Protein AF-A0A2R6XH57-F1 (afdb_monomer_lite)

pLDDT: mean 77.14, std 12.95, range [39.06, 91.94]

Foldseek 3Di:
DPPPPVVVVVVVVVCVVVVDPPDDDDDDDDDDPQQLCDPVSLVVQLVVCVVVVNQNVVSVVVSQVSNVVSVDPWDWDWDWDCGPVDPDIDTDIDID

Organism: Marchantia polymorpha (NCBI:txid3197)

Secondary structure (DSSP, 8-state):
--TTHHHHHHHHHHHHHHT-TT----------S-GGGSHHHHHHHHHHHHHTT--HHHHHHHHHHHHHHTT-S--EEE--S-GGG-SS----EEE-

InterPro domains:
  IPR001351 Small ribosomal subunit protein uS3, C-terminal [PF00189] (46-93)
  IPR036419 Ribosomal protein S3, C-terminal domain superfamily [G3DSA:3.30.1140.32] (34-96)
  IPR036419 Ribosomal protein S3, C-terminal domain superfamily [SSF54821] (34-93)
  IPR057258 Small ribosomal subunit protein uS3 [PTHR11760] (3-91)

Structure (mmCIF, N/CA/C/O backbone):
data_AF-A0A2R6XH57-F1
#
_entry.id   AF-A0A2R6XH57-F1
#
loop_
_atom_site.group_PDB
_atom_site.id
_atom_site.type_symbol
_atom_site.label_atom_id
_atom_site.label_alt_id
_atom_site.label_comp_id
_atom_site.label_asym_id
_atom_site.label_entity_id
_atom_site.label_seq_id
_atom_site.pdbx_PDB_ins_code
_atom_site.Cartn_x
_atom_site.Cartn_y
_atom_site.Cartn_z
_atom_site.occupancy
_atom_site.B_iso_or_equiv
_atom_site.auth_seq_id
_atom_site.auth_comp_id
_atom_site.auth_asym_id
_atom_site.auth_atom_id
_atom_site.pdbx_PDB_model_num
ATOM 1 N N . GLU A 1 1 ? -5.160 -15.289 19.978 1.00 39.06 1 GLU A N 1
ATOM 2 C CA . GLU A 1 1 ? -6.101 -14.663 20.931 1.00 39.06 1 GLU A CA 1
ATOM 3 C C . GLU A 1 1 ? -5.629 -13.255 21.327 1.00 39.06 1 GLU A C 1
ATOM 5 O O . GLU A 1 1 ? -5.076 -13.068 22.395 1.00 39.06 1 GLU A O 1
ATOM 10 N N . SER A 1 2 ? -5.771 -12.246 20.454 1.00 53.22 2 SER A N 1
ATOM 11 C CA . SER A 1 2 ? -5.241 -10.883 20.716 1.00 53.22 2 SER A CA 1
ATOM 12 C C . SER A 1 2 ? -6.180 -9.755 20.246 1.00 53.22 2 SER A C 1
ATOM 14 O O . SER A 1 2 ? -5.797 -8.597 20.140 1.00 53.22 2 SER A O 1
ATOM 16 N N . ARG A 1 3 ? -7.449 -10.067 19.945 1.00 53.69 3 ARG A N 1
ATOM 17 C CA . ARG A 1 3 ? -8.389 -9.079 19.381 1.00 53.69 3 ARG A CA 1
ATOM 18 C C . ARG A 1 3 ? -8.999 -8.120 20.419 1.00 53.69 3 ARG A C 1
ATOM 20 O O . ARG A 1 3 ? -9.512 -7.084 20.024 1.00 53.69 3 ARG A O 1
ATOM 27 N N . GLY A 1 4 ? -8.926 -8.430 21.719 1.00 59.25 4 GLY A N 1
ATOM 28 C CA . GLY A 1 4 ? -9.543 -7.619 22.784 1.00 59.25 4 GLY A CA 1
ATOM 29 C C . GLY A 1 4 ? -8.613 -6.595 23.446 1.00 59.25 4 GLY A C 1
ATOM 30 O O . GLY A 1 4 ? -8.992 -5.439 23.613 1.00 59.25 4 GLY A O 1
ATOM 31 N N . GLN A 1 5 ? -7.376 -6.990 23.770 1.00 69.75 5 GLN A N 1
ATOM 32 C CA . GLN A 1 5 ? -6.464 -6.171 24.587 1.00 69.75 5 GLN A CA 1
ATOM 33 C C . GLN A 1 5 ? -6.051 -4.855 23.907 1.00 69.75 5 GLN A C 1
ATOM 35 O O . GLN A 1 5 ? -5.938 -3.827 24.570 1.00 69.75 5 GLN A O 1
ATOM 40 N N . GLY A 1 6 ? -5.875 -4.849 22.580 1.00 73.00 6 GLY A N 1
ATOM 41 C CA . GLY A 1 6 ? -5.448 -3.648 21.853 1.00 73.00 6 GLY A CA 1
ATOM 42 C C . GLY A 1 6 ? -6.471 -2.507 21.886 1.00 73.00 6 GLY A C 1
ATOM 43 O O . GLY A 1 6 ? -6.093 -1.344 22.015 1.00 73.00 6 GLY A O 1
ATOM 44 N N . ILE A 1 7 ? -7.769 -2.825 21.821 1.00 75.31 7 ILE A N 1
ATOM 45 C CA . ILE A 1 7 ? -8.845 -1.818 21.826 1.00 75.31 7 ILE A CA 1
ATOM 46 C C . ILE A 1 7 ? -8.962 -1.175 23.209 1.00 75.31 7 ILE A C 1
ATOM 48 O O . ILE A 1 7 ? -9.160 0.035 23.322 1.00 75.31 7 ILE A O 1
ATOM 52 N N . GLU A 1 8 ? -8.809 -1.972 24.264 1.00 76.69 8 GLU A N 1
ATOM 53 C CA . GLU A 1 8 ? -8.877 -1.490 25.640 1.00 76.69 8 GLU A CA 1
ATOM 54 C C . GLU A 1 8 ? -7.700 -0.560 25.965 1.00 76.69 8 GLU A C 1
ATOM 56 O O . GLU A 1 8 ? -7.904 0.526 26.510 1.00 76.69 8 GLU A O 1
ATOM 61 N N . GLN A 1 9 ? -6.489 -0.899 25.510 1.00 81.69 9 GLN A N 1
ATOM 62 C CA . GLN A 1 9 ? -5.329 -0.014 25.650 1.00 81.69 9 GLN A CA 1
ATOM 63 C C . GLN A 1 9 ? -5.441 1.267 24.815 1.00 81.69 9 GLN A C 1
ATOM 65 O O . GLN A 1 9 ? -5.102 2.347 25.302 1.00 81.69 9 GLN A O 1
ATOM 70 N N . LEU A 1 10 ? -5.970 1.189 23.589 1.00 81.06 10 LEU A N 1
ATOM 71 C CA . LEU A 1 10 ? -6.266 2.377 22.781 1.00 81.06 10 LEU A CA 1
ATOM 72 C C . LEU A 1 10 ? -7.260 3.301 23.488 1.00 81.06 10 LEU A C 1
ATOM 74 O O . LEU A 1 10 ? -7.074 4.517 23.478 1.00 81.06 10 LEU A O 1
ATOM 78 N N . LYS A 1 11 ? -8.273 2.737 24.158 1.00 79.06 11 LYS A N 1
ATOM 79 C CA . LYS A 1 11 ? -9.258 3.515 24.919 1.00 79.06 11 LYS A CA 1
ATOM 80 C C . LYS A 1 11 ? -8.588 4.306 26.033 1.00 79.06 11 LYS A C 1
ATOM 82 O O . LYS A 1 11 ? -8.835 5.502 26.151 1.00 79.06 11 LYS A O 1
ATOM 87 N N . LEU A 1 12 ? -7.737 3.636 26.811 1.00 80.56 12 LEU A N 1
ATOM 88 C CA . LEU A 1 12 ? -7.011 4.237 27.928 1.00 80.56 12 LEU A CA 1
ATOM 89 C C . LEU A 1 12 ? -6.062 5.341 27.444 1.00 80.56 12 LEU A C 1
ATOM 91 O O . LEU A 1 12 ? -6.080 6.440 27.989 1.00 80.56 12 LEU A O 1
ATOM 95 N N . ASN A 1 13 ? -5.303 5.097 26.372 1.00 83.75 13 ASN A N 1
ATOM 96 C CA . ASN A 1 13 ? -4.393 6.095 25.803 1.00 83.75 13 ASN A CA 1
ATOM 97 C C . ASN A 1 13 ? -5.132 7.338 25.294 1.00 83.75 13 ASN A C 1
ATOM 99 O O . ASN A 1 13 ? -4.735 8.463 25.595 1.00 83.75 13 ASN A O 1
ATOM 103 N N . VAL A 1 14 ? -6.232 7.151 24.562 1.00 81.44 14 VAL A N 1
ATOM 104 C CA . VAL A 1 14 ? -7.040 8.270 24.055 1.00 81.44 14 VAL A CA 1
ATOM 105 C C . VAL A 1 14 ? -7.708 9.029 25.207 1.00 81.44 14 VAL A C 1
ATOM 107 O O . VAL A 1 14 ? -7.767 10.257 25.178 1.00 81.44 14 VAL A O 1
ATOM 110 N N . GLN A 1 15 ? -8.161 8.327 26.248 1.00 80.00 15 GLN A N 1
ATOM 111 C CA . GLN A 1 15 ? -8.749 8.943 27.437 1.00 80.00 15 GLN A CA 1
ATOM 112 C C . GLN A 1 15 ? -7.726 9.771 28.232 1.00 80.00 15 GLN A C 1
ATOM 114 O O . GLN A 1 15 ? -8.057 10.877 28.661 1.00 80.00 15 GLN A O 1
ATOM 119 N N . ASN A 1 16 ? -6.487 9.283 28.356 1.00 81.88 16 ASN A N 1
ATOM 120 C CA . ASN A 1 16 ? -5.383 9.997 29.003 1.00 81.88 16 ASN A CA 1
ATOM 121 C C . ASN A 1 16 ? -4.990 11.271 28.240 1.00 81.88 16 ASN A C 1
ATOM 123 O O . ASN A 1 16 ? -4.783 12.310 28.859 1.00 81.88 16 ASN A O 1
ATOM 127 N N . ILE A 1 17 ? -4.922 11.219 26.904 1.00 80.50 17 ILE A N 1
ATOM 128 C CA . ILE A 1 17 ? -4.578 12.389 26.073 1.00 80.50 17 ILE A CA 1
ATOM 129 C C . ILE A 1 17 ? -5.672 13.455 26.137 1.00 80.50 17 ILE A C 1
ATOM 131 O O . ILE A 1 17 ? -5.384 14.649 26.206 1.00 80.50 17 ILE A O 1
ATOM 135 N N . LEU A 1 18 ? -6.939 13.040 26.089 1.00 73.75 18 LEU A N 1
ATOM 136 C CA . LEU A 1 18 ? -8.049 13.982 26.012 1.00 73.75 18 LEU A CA 1
ATOM 137 C C . LEU A 1 18 ? -8.345 14.678 27.346 1.00 73.75 18 LEU A C 1
ATOM 139 O O . LEU A 1 18 ? -9.175 15.588 27.329 1.00 73.75 18 LEU A O 1
ATOM 143 N N . SER A 1 19 ? -7.722 14.281 28.471 1.00 65.88 19 SER A N 1
ATOM 144 C CA . SER A 1 19 ? -7.906 14.860 29.824 1.00 65.88 19 SER A CA 1
ATOM 145 C C . SER A 1 19 ? -9.363 15.226 30.129 1.00 65.88 19 SER A C 1
ATOM 147 O O . SER A 1 19 ? -9.685 16.255 30.720 1.00 65.88 19 SER A O 1
ATOM 149 N N . SER A 1 20 ? -10.280 14.411 29.615 1.00 54.66 20 SER A N 1
ATOM 150 C CA . SER A 1 20 ? -11.684 14.755 29.497 1.00 54.66 20 SER A CA 1
ATOM 151 C C . SER A 1 20 ? -12.422 14.021 30.590 1.00 54.66 20 SER A C 1
ATOM 153 O O . SER A 1 20 ? -12.689 12.829 30.455 1.00 54.66 20 SER A O 1
ATOM 155 N N . GLY A 1 21 ? -12.755 14.740 31.662 1.00 66.62 21 GLY A N 1
ATOM 156 C CA . GLY A 1 21 ? -13.723 14.265 32.645 1.00 66.62 21 GLY A CA 1
ATOM 157 C C . GLY A 1 21 ? -14.961 13.674 31.962 1.00 66.62 21 GLY A C 1
ATOM 158 O O . GLY A 1 21 ? -15.358 14.149 30.899 1.00 66.62 21 GLY A O 1
ATOM 159 N N . ASP A 1 22 ? -15.479 12.596 32.554 1.00 56.88 22 ASP A N 1
ATOM 160 C CA . ASP A 1 22 ? -16.728 11.842 32.312 1.00 56.88 22 ASP A CA 1
ATOM 161 C C . ASP A 1 22 ? -17.283 11.707 30.869 1.00 56.88 22 ASP A C 1
ATOM 163 O O . ASP A 1 22 ? -18.438 11.338 30.644 1.00 56.88 22 ASP A O 1
ATOM 167 N N . ARG A 1 23 ? -16.471 11.962 29.838 1.00 67.94 23 ARG A N 1
ATOM 168 C CA . ARG A 1 23 ? -16.856 11.796 28.434 1.00 67.94 23 ARG A CA 1
ATOM 169 C C . ARG A 1 23 ? -16.647 10.344 28.026 1.00 67.94 23 ARG A C 1
ATOM 171 O O . ARG A 1 23 ? -15.527 9.877 27.827 1.00 67.94 23 ARG A O 1
ATOM 178 N N . ARG A 1 24 ? -17.754 9.614 27.880 1.00 68.00 24 ARG A N 1
ATOM 179 C CA . ARG A 1 24 ? -17.755 8.202 27.473 1.00 68.00 24 ARG A CA 1
ATOM 180 C C . ARG A 1 24 ? -17.357 8.057 26.000 1.00 68.00 24 ARG A C 1
ATOM 182 O O . ARG A 1 24 ? -18.181 8.224 25.105 1.00 68.00 24 ARG A O 1
ATOM 189 N N . LEU A 1 25 ? -16.097 7.700 25.757 1.00 71.94 25 LEU A N 1
ATOM 190 C CA . LEU A 1 25 ? -15.584 7.354 24.429 1.00 71.94 25 LEU A CA 1
ATOM 191 C C . LEU A 1 25 ? -16.193 6.029 23.945 1.00 71.94 25 LEU A C 1
ATOM 193 O O . LEU A 1 25 ? -16.033 4.986 24.589 1.00 71.94 25 LEU A O 1
ATOM 197 N N . ARG A 1 26 ? -16.874 6.068 22.795 1.00 74.25 26 ARG A N 1
ATOM 198 C CA . ARG A 1 26 ? -17.316 4.881 22.052 1.00 74.25 26 ARG A CA 1
ATOM 199 C C . ARG A 1 26 ? -16.401 4.692 20.850 1.00 74.25 26 ARG A C 1
ATOM 201 O O . ARG A 1 26 ? -16.318 5.569 20.000 1.00 74.25 26 ARG A O 1
ATOM 208 N N . MET A 1 27 ? -15.735 3.546 20.780 1.00 73.31 27 MET A N 1
ATOM 209 C CA . MET A 1 27 ? -14.925 3.152 19.630 1.00 73.31 27 MET A CA 1
ATOM 210 C C . MET A 1 27 ? -15.603 1.974 18.946 1.00 73.31 27 MET A C 1
ATOM 212 O O . MET A 1 27 ? -16.045 1.045 19.619 1.00 73.31 27 MET A O 1
ATOM 216 N N . THR A 1 28 ? -15.694 2.028 17.622 1.00 80.31 28 THR A N 1
ATOM 217 C CA . THR A 1 28 ? -16.264 0.955 16.804 1.00 80.31 28 THR A CA 1
ATOM 218 C C . THR A 1 28 ? -15.186 0.471 15.854 1.00 80.31 28 THR A C 1
ATOM 220 O O . THR A 1 28 ? -14.567 1.281 15.166 1.00 80.31 28 THR A O 1
ATOM 223 N N . LEU A 1 29 ? -14.954 -0.840 15.825 1.00 76.56 29 LEU A N 1
ATOM 224 C CA . LEU A 1 29 ? -14.077 -1.446 14.837 1.00 76.56 29 LEU A CA 1
ATOM 225 C C . LEU A 1 29 ? -14.877 -1.665 13.554 1.00 76.56 29 LEU A C 1
ATOM 227 O O . LEU A 1 29 ? -15.895 -2.353 13.569 1.00 76.56 29 LEU A O 1
ATOM 231 N N . ILE A 1 30 ? -14.411 -1.078 12.458 1.00 84.25 30 ILE A N 1
ATOM 232 C CA . ILE A 1 30 ? -14.976 -1.301 11.129 1.00 84.25 30 ILE A CA 1
ATOM 233 C C . ILE A 1 30 ? -13.952 -2.114 10.351 1.00 84.25 30 ILE A C 1
ATOM 235 O O . ILE A 1 30 ? -12.830 -1.661 10.124 1.00 84.25 30 ILE A O 1
ATOM 239 N N . GLU A 1 31 ? -14.325 -3.330 9.968 1.00 80.12 31 GLU A N 1
ATOM 240 C CA . GLU A 1 31 ? -13.472 -4.167 9.134 1.00 80.12 31 GLU A CA 1
ATOM 241 C C . GLU A 1 31 ? -13.561 -3.732 7.669 1.00 80.12 31 GLU A C 1
ATOM 243 O O . GLU A 1 31 ? -14.640 -3.516 7.115 1.00 80.12 31 GLU A O 1
ATOM 248 N N . ILE A 1 32 ? -12.401 -3.623 7.026 1.00 83.06 32 ILE A N 1
ATOM 249 C CA . ILE A 1 32 ? -12.294 -3.283 5.610 1.00 83.06 32 ILE A CA 1
ATOM 250 C C . ILE A 1 32 ? -12.179 -4.591 4.827 1.00 83.06 32 ILE A C 1
ATOM 252 O O . ILE A 1 32 ? -11.145 -5.255 4.859 1.00 83.06 32 ILE A O 1
ATOM 256 N N . ALA A 1 33 ? -13.232 -4.951 4.089 1.00 83.00 33 ALA A N 1
ATOM 257 C CA . ALA A 1 33 ? -13.288 -6.209 3.336 1.00 83.00 33 ALA A CA 1
ATOM 258 C C . ALA A 1 33 ? -12.200 -6.327 2.249 1.00 83.00 33 ALA A C 1
ATOM 260 O O . ALA A 1 33 ? -11.747 -7.425 1.929 1.00 83.00 33 ALA A O 1
ATOM 261 N N . LYS A 1 34 ? -11.777 -5.199 1.662 1.00 85.31 34 LYS A N 1
ATOM 262 C CA . LYS A 1 34 ? -10.740 -5.142 0.620 1.00 85.31 34 LYS A CA 1
ATOM 263 C C . LYS A 1 34 ? -9.662 -4.124 0.996 1.00 85.31 34 LYS A C 1
ATOM 265 O O . LYS A 1 34 ? -9.728 -2.984 0.539 1.00 85.31 34 LYS A O 1
ATOM 270 N N . PRO A 1 35 ? -8.644 -4.515 1.781 1.00 84.31 35 PRO A N 1
ATOM 271 C CA . PRO A 1 35 ? -7.647 -3.577 2.300 1.00 84.31 35 PRO A CA 1
ATOM 272 C C . PRO A 1 35 ? -6.874 -2.860 1.186 1.00 84.31 35 PRO A C 1
ATOM 274 O O . PRO A 1 35 ? -6.592 -1.677 1.288 1.00 84.31 35 PRO A O 1
ATOM 277 N N . TYR A 1 36 ? -6.600 -3.540 0.069 1.00 83.19 36 TYR A N 1
ATOM 278 C CA . TYR A 1 36 ? -5.876 -2.956 -1.068 1.00 83.19 36 TYR A CA 1
ATOM 279 C C . TYR A 1 36 ? -6.730 -2.072 -1.989 1.00 83.19 36 TYR A C 1
ATOM 281 O O . TYR A 1 36 ? -6.199 -1.513 -2.949 1.00 83.19 36 TYR A O 1
ATOM 289 N N . GLY A 1 37 ? -8.037 -1.962 -1.730 1.00 83.75 37 GLY A N 1
ATOM 290 C CA . GLY A 1 37 ? -8.889 -0.951 -2.358 1.00 83.75 37 GLY A CA 1
ATOM 291 C C . GLY A 1 37 ? -8.756 0.418 -1.689 1.00 83.75 37 GLY A C 1
ATOM 292 O O . GLY A 1 37 ? -8.969 1.435 -2.343 1.00 83.75 37 GLY A O 1
ATOM 293 N N . GLU A 1 38 ? -8.350 0.443 -0.417 1.00 86.88 38 GLU A N 1
ATOM 294 C CA . GLU A 1 38 ? -8.167 1.676 0.338 1.00 86.88 38 GLU A CA 1
ATOM 295 C C . GLU A 1 38 ? -6.792 2.297 0.051 1.00 86.88 38 GLU A C 1
ATOM 297 O O . GLU A 1 38 ? -5.753 1.647 0.232 1.00 86.88 38 GLU A O 1
ATOM 302 N N . PRO A 1 39 ? -6.742 3.573 -0.369 1.00 87.19 39 PRO A N 1
ATOM 303 C CA . PRO A 1 39 ? -5.496 4.219 -0.769 1.00 87.19 39 PRO A CA 1
ATOM 304 C C . PRO A 1 39 ? -4.506 4.360 0.393 1.00 87.19 39 PRO A C 1
ATOM 306 O O . PRO A 1 39 ? -3.302 4.263 0.164 1.00 87.19 39 PRO A O 1
ATOM 309 N N . ASN A 1 40 ? -4.992 4.536 1.626 1.00 90.44 40 ASN A N 1
ATOM 310 C CA . ASN A 1 40 ? -4.142 4.687 2.811 1.00 90.44 40 ASN A CA 1
ATOM 311 C C . ASN A 1 40 ? -3.350 3.409 3.107 1.00 90.44 40 ASN A C 1
ATOM 313 O O . ASN A 1 40 ? -2.131 3.455 3.248 1.00 90.44 40 ASN A O 1
ATOM 317 N N . ILE A 1 41 ? -4.029 2.260 3.100 1.00 89.94 41 ILE A N 1
ATOM 318 C CA . ILE A 1 41 ? -3.400 0.957 3.351 1.00 89.94 41 ILE A CA 1
ATOM 319 C C . ILE A 1 41 ? -2.389 0.636 2.244 1.00 89.94 41 ILE A C 1
ATOM 321 O O . ILE A 1 41 ? -1.292 0.136 2.498 1.00 89.94 41 ILE A O 1
ATOM 325 N N . LEU A 1 42 ? -2.731 0.954 0.993 1.00 90.00 42 LEU A N 1
ATOM 326 C CA . LEU A 1 42 ? -1.824 0.742 -0.129 1.00 90.00 42 LEU A CA 1
ATOM 327 C C . LEU A 1 42 ? -0.595 1.668 -0.076 1.00 90.00 42 LEU A C 1
ATOM 329 O O . LEU A 1 42 ? 0.504 1.242 -0.437 1.00 90.00 42 LEU A O 1
ATOM 333 N N . ALA A 1 43 ? -0.757 2.918 0.363 1.00 90.62 43 ALA A N 1
ATOM 334 C CA . ALA A 1 43 ? 0.347 3.860 0.533 1.00 90.62 43 ALA A CA 1
ATOM 335 C C . ALA A 1 43 ? 1.318 3.395 1.625 1.00 90.62 43 ALA A C 1
ATOM 337 O O . ALA A 1 43 ? 2.531 3.403 1.407 1.00 90.62 43 ALA A O 1
ATOM 338 N N . GLU A 1 44 ? 0.790 2.918 2.750 1.00 91.94 44 GLU A N 1
ATOM 339 C CA . GLU A 1 44 ? 1.578 2.363 3.850 1.00 91.94 44 GLU A CA 1
ATOM 340 C C . GLU A 1 44 ? 2.346 1.109 3.412 1.00 91.94 44 GLU A C 1
ATOM 342 O O . GLU A 1 44 ? 3.547 0.988 3.655 1.00 91.94 44 GLU A O 1
ATOM 347 N N . TYR A 1 45 ? 1.706 0.234 2.629 1.00 91.50 45 TYR A N 1
ATOM 348 C CA . TYR A 1 45 ? 2.386 -0.896 1.997 1.00 91.50 45 TYR A CA 1
ATOM 349 C C . TYR A 1 45 ? 3.569 -0.451 1.121 1.00 91.50 45 TYR A C 1
ATOM 351 O O . TYR A 1 45 ? 4.653 -1.033 1.192 1.00 91.50 45 TYR A O 1
ATOM 359 N N . ILE A 1 46 ? 3.388 0.583 0.292 1.00 90.19 46 ILE A N 1
ATOM 360 C CA . ILE A 1 46 ? 4.467 1.116 -0.552 1.00 90.19 46 ILE A CA 1
ATOM 361 C C . ILE A 1 46 ? 5.597 1.687 0.314 1.00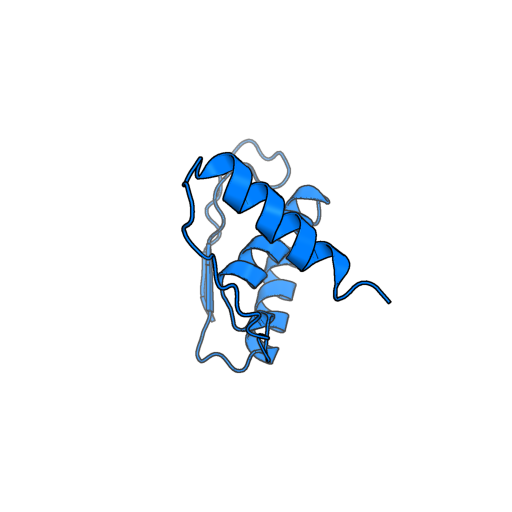 90.19 46 ILE A C 1
ATOM 363 O O . ILE A 1 46 ? 6.762 1.438 -0.003 1.00 90.19 46 ILE A O 1
ATOM 367 N N . ALA A 1 47 ? 5.272 2.409 1.390 1.00 90.44 47 ALA A N 1
ATOM 368 C CA . ALA A 1 47 ? 6.250 2.976 2.317 1.00 90.44 47 ALA A CA 1
ATOM 369 C C . ALA A 1 47 ? 7.118 1.882 2.959 1.00 90.44 47 ALA A C 1
ATOM 371 O O . ALA A 1 47 ? 8.337 1.911 2.799 1.00 90.44 47 ALA A O 1
ATOM 372 N N . LEU A 1 48 ? 6.496 0.848 3.532 1.00 91.56 48 LEU A N 1
ATOM 373 C CA . LEU A 1 48 ? 7.180 -0.314 4.118 1.00 91.56 48 LEU A CA 1
ATOM 374 C C . LEU A 1 48 ? 8.140 -1.000 3.137 1.00 91.56 48 LEU A C 1
ATOM 376 O O . LEU A 1 48 ? 9.264 -1.368 3.478 1.00 91.56 48 LEU A O 1
ATOM 380 N N . GLN A 1 49 ? 7.720 -1.172 1.882 1.00 89.62 49 GLN A N 1
ATOM 381 C CA . GLN A 1 49 ? 8.580 -1.779 0.863 1.00 89.62 49 GLN A CA 1
ATOM 382 C C . GLN A 1 49 ? 9.774 -0.880 0.499 1.00 89.62 49 GLN A C 1
ATOM 384 O O . GLN A 1 49 ? 10.863 -1.390 0.225 1.00 89.62 49 GLN A O 1
ATOM 389 N N . LEU A 1 50 ? 9.587 0.442 0.484 1.00 86.75 50 LEU A N 1
ATOM 390 C CA . LEU A 1 50 ? 10.672 1.395 0.240 1.00 86.75 50 LEU A CA 1
ATOM 391 C C . LEU A 1 50 ? 11.652 1.456 1.421 1.00 86.75 50 LEU A C 1
ATOM 393 O O . LEU A 1 50 ? 12.859 1.499 1.184 1.00 86.75 50 LEU A O 1
ATOM 397 N N . GLU A 1 51 ? 11.164 1.384 2.662 1.00 88.00 51 GLU A N 1
ATOM 398 C CA . GLU A 1 51 ? 11.994 1.281 3.875 1.00 88.00 51 GLU A CA 1
ATOM 399 C C . GLU A 1 51 ? 12.832 0.002 3.878 1.00 88.00 51 GLU A C 1
ATOM 401 O O . GLU A 1 51 ? 14.036 0.037 4.138 1.00 88.00 51 GLU A O 1
ATOM 406 N N . SER A 1 52 ? 12.234 -1.112 3.452 1.00 88.69 52 SER A N 1
ATOM 407 C CA . SER A 1 52 ? 12.928 -2.388 3.246 1.00 88.69 52 SER A CA 1
ATOM 408 C C . SER A 1 52 ? 13.922 -2.370 2.066 1.00 88.69 52 SER A C 1
ATOM 410 O O . SER A 1 52 ? 14.470 -3.415 1.706 1.00 88.69 52 SER A O 1
ATOM 412 N N . ARG A 1 53 ? 14.158 -1.213 1.431 1.00 83.44 53 ARG A N 1
ATOM 413 C CA . ARG A 1 53 ? 15.053 -1.016 0.275 1.00 83.44 53 ARG A CA 1
ATOM 414 C C . ARG A 1 53 ? 14.692 -1.857 -0.953 1.00 83.44 53 ARG A C 1
ATOM 416 O O . ARG A 1 53 ? 15.545 -2.141 -1.798 1.00 83.44 53 ARG A O 1
ATOM 423 N N . VAL A 1 54 ? 13.422 -2.232 -1.103 1.00 84.44 54 VAL A N 1
ATOM 424 C CA . VAL A 1 54 ? 12.945 -2.893 -2.320 1.00 84.44 54 VAL A CA 1
ATOM 425 C C . VAL A 1 54 ? 12.941 -1.881 -3.464 1.00 84.44 54 VAL A C 1
ATOM 427 O O . VAL A 1 54 ? 12.506 -0.740 -3.322 1.00 84.44 54 VAL A O 1
ATOM 430 N N . ALA A 1 55 ? 13.414 -2.303 -4.638 1.00 84.44 55 ALA A N 1
ATOM 431 C CA . ALA A 1 55 ? 13.460 -1.440 -5.811 1.00 84.44 55 ALA A CA 1
ATOM 432 C C . ALA A 1 55 ? 12.077 -0.836 -6.124 1.00 84.44 55 ALA A C 1
ATOM 434 O O . ALA A 1 55 ? 11.116 -1.567 -6.379 1.00 84.44 55 ALA A O 1
ATOM 435 N N . PHE A 1 56 ? 12.009 0.496 -6.223 1.00 83.31 56 PHE A N 1
ATOM 436 C CA . PHE A 1 56 ? 10.769 1.263 -6.418 1.00 83.31 56 PHE A CA 1
ATOM 437 C C . PHE A 1 56 ? 9.889 0.738 -7.573 1.00 83.31 56 PHE A C 1
ATOM 439 O O . PHE A 1 56 ? 8.660 0.738 -7.503 1.00 83.31 56 PHE A O 1
ATOM 446 N N . ARG A 1 57 ? 10.520 0.252 -8.653 1.00 83.31 57 ARG A N 1
ATOM 447 C CA . ARG A 1 57 ? 9.836 -0.293 -9.835 1.00 83.31 57 ARG A CA 1
ATOM 448 C C . ARG A 1 57 ? 9.126 -1.617 -9.533 1.00 83.31 57 ARG A C 1
ATOM 450 O O . ARG A 1 57 ? 8.073 -1.873 -10.113 1.00 83.31 57 ARG A O 1
ATOM 457 N N . ARG A 1 58 ? 9.689 -2.450 -8.648 1.00 87.62 58 ARG A N 1
ATOM 458 C CA . ARG A 1 58 ? 9.066 -3.701 -8.179 1.00 87.62 58 ARG A CA 1
ATOM 459 C C . ARG A 1 58 ? 7.897 -3.386 -7.252 1.00 87.62 58 ARG A C 1
ATOM 461 O O . ARG A 1 58 ? 6.804 -3.892 -7.488 1.00 87.62 58 ARG A O 1
ATOM 468 N N . THR A 1 59 ? 8.103 -2.478 -6.299 1.00 89.12 59 THR A N 1
ATOM 469 C CA . THR A 1 59 ? 7.062 -2.014 -5.374 1.00 89.12 59 THR A CA 1
ATOM 470 C C . THR A 1 59 ? 5.857 -1.449 -6.121 1.00 89.12 59 THR A C 1
ATOM 472 O O . THR A 1 59 ? 4.736 -1.879 -5.875 1.00 89.12 59 THR A O 1
ATOM 475 N N . MET A 1 60 ? 6.068 -0.574 -7.113 1.00 87.88 60 MET A N 1
ATOM 476 C CA . MET A 1 60 ? 4.966 -0.032 -7.918 1.00 87.88 60 MET A CA 1
ATOM 477 C C . MET A 1 60 ? 4.201 -1.102 -8.701 1.00 87.88 60 MET A C 1
ATOM 479 O O . MET A 1 60 ? 2.974 -1.069 -8.725 1.00 87.88 60 MET A O 1
ATOM 483 N N . LYS A 1 61 ? 4.894 -2.056 -9.342 1.00 88.25 61 LYS A N 1
ATOM 484 C CA . LYS A 1 61 ? 4.219 -3.156 -10.054 1.00 88.25 61 LYS A CA 1
ATOM 485 C C . LYS A 1 61 ? 3.338 -3.968 -9.105 1.00 88.25 61 LYS A C 1
ATOM 487 O O . LYS A 1 61 ? 2.194 -4.254 -9.442 1.00 88.25 61 LYS A O 1
ATOM 492 N N . LYS A 1 62 ? 3.862 -4.287 -7.921 1.00 90.44 62 LYS A N 1
ATOM 493 C CA . LYS A 1 62 ? 3.149 -5.073 -6.915 1.00 90.44 62 LYS A CA 1
ATOM 494 C C . LYS A 1 62 ? 1.967 -4.306 -6.323 1.00 90.44 62 LYS A C 1
ATOM 496 O O . LYS A 1 62 ? 0.889 -4.870 -6.200 1.00 90.44 62 LYS A O 1
ATOM 501 N N . ALA A 1 63 ? 2.130 -3.010 -6.057 1.00 89.19 63 ALA A N 1
ATOM 502 C CA . ALA A 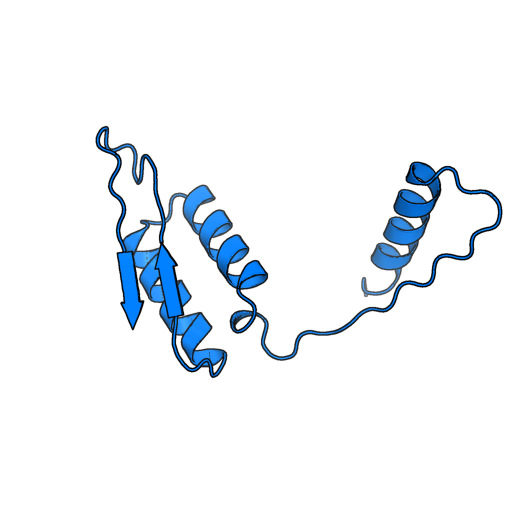1 63 ? 1.045 -2.149 -5.597 1.00 89.19 63 ALA A CA 1
ATOM 503 C C . ALA A 1 63 ? -0.105 -2.076 -6.612 1.00 89.19 63 ALA A C 1
ATOM 505 O O . ALA A 1 63 ? -1.260 -2.208 -6.230 1.00 89.19 63 ALA A O 1
ATOM 506 N N . ILE A 1 64 ? 0.196 -1.947 -7.909 1.00 89.25 64 ILE A N 1
ATOM 507 C CA . ILE A 1 64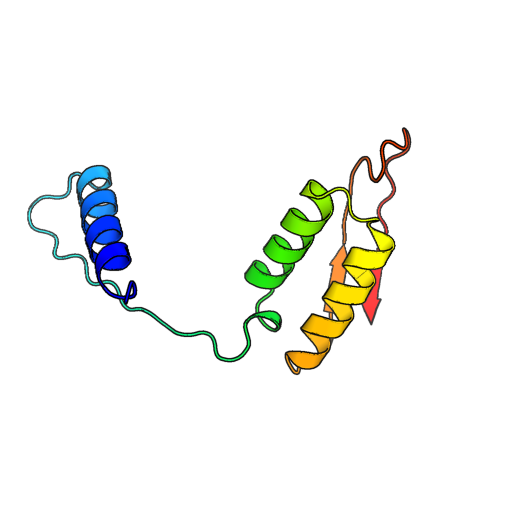 ? -0.823 -1.974 -8.972 1.00 89.25 64 ILE A CA 1
ATOM 508 C C . ILE A 1 64 ? -1.547 -3.326 -9.003 1.00 89.25 64 ILE A C 1
ATOM 510 O O . ILE A 1 64 ? -2.767 -3.363 -9.137 1.00 89.25 64 ILE A O 1
ATOM 514 N N . GLU A 1 65 ? -0.817 -4.438 -8.899 1.00 89.38 65 GLU A N 1
ATOM 515 C CA . GLU A 1 65 ? -1.417 -5.778 -8.903 1.00 89.38 65 GLU A CA 1
ATOM 516 C C . GLU A 1 65 ? -2.360 -5.984 -7.707 1.00 89.38 65 GLU A C 1
ATOM 518 O O . GLU A 1 65 ? -3.475 -6.480 -7.871 1.00 89.38 65 GLU A O 1
ATOM 523 N N . LEU A 1 66 ? -1.937 -5.555 -6.517 1.00 89.12 66 LEU A N 1
ATOM 524 C CA . LEU A 1 66 ? -2.744 -5.607 -5.297 1.00 89.12 66 LEU A CA 1
ATOM 525 C C . LEU A 1 66 ? -3.983 -4.712 -5.401 1.00 89.12 66 LEU A C 1
ATOM 527 O O . LEU A 1 66 ? -5.085 -5.142 -5.070 1.00 89.12 66 LEU A O 1
ATOM 531 N N . ALA A 1 67 ? -3.821 -3.504 -5.936 1.00 87.31 67 ALA A N 1
ATOM 532 C CA . ALA A 1 67 ? -4.915 -2.563 -6.120 1.00 87.31 67 ALA A CA 1
ATOM 533 C C . ALA A 1 67 ? -5.959 -3.081 -7.125 1.00 87.31 67 ALA A C 1
ATOM 535 O O . ALA A 1 67 ? -7.161 -2.976 -6.887 1.00 87.31 67 ALA A O 1
ATOM 536 N N . LYS A 1 68 ? -5.520 -3.744 -8.206 1.00 86.44 68 LYS A N 1
ATOM 537 C CA . LYS A 1 68 ? -6.420 -4.418 -9.157 1.00 86.44 68 LYS A CA 1
ATOM 538 C C . LYS A 1 68 ? -7.242 -5.529 -8.499 1.00 86.44 68 LYS A C 1
ATOM 540 O O . LYS A 1 68 ? -8.434 -5.631 -8.775 1.00 86.44 68 LYS A O 1
ATOM 545 N N . LYS A 1 69 ? -6.654 -6.311 -7.584 1.00 84.75 69 LYS A N 1
ATOM 546 C CA . LYS A 1 69 ? -7.397 -7.310 -6.781 1.00 84.75 69 LYS A CA 1
ATOM 547 C C . LYS A 1 69 ? -8.458 -6.660 -5.879 1.00 84.75 69 LYS A C 1
ATOM 549 O O . LYS A 1 69 ? -9.453 -7.296 -5.544 1.00 84.75 69 LYS A O 1
ATOM 554 N N . GLY A 1 70 ? -8.289 -5.379 -5.548 1.00 81.50 70 GLY A N 1
ATOM 555 C CA . GLY A 1 70 ? -9.265 -4.552 -4.835 1.00 81.50 70 GLY A CA 1
ATOM 556 C C . GLY A 1 70 ? -10.523 -4.181 -5.635 1.00 81.50 70 GLY A C 1
ATOM 557 O O . GLY A 1 70 ? -11.463 -3.655 -5.046 1.00 81.50 70 GLY A O 1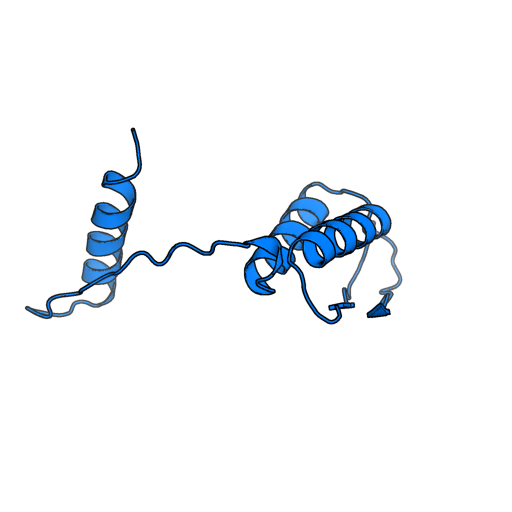
ATOM 558 N N . ASN A 1 71 ? -10.598 -4.502 -6.935 1.00 78.81 71 ASN A N 1
ATOM 559 C CA . ASN A 1 71 ? -11.722 -4.179 -7.828 1.00 78.81 71 ASN A CA 1
ATOM 560 C C . ASN A 1 71 ? -11.972 -2.666 -8.002 1.00 78.81 71 ASN A C 1
ATOM 562 O O . ASN A 1 71 ? -13.109 -2.195 -7.976 1.00 78.81 71 ASN A O 1
ATOM 566 N N . ILE A 1 72 ? -10.894 -1.897 -8.151 1.00 82.31 72 ILE A N 1
ATOM 567 C CA . ILE A 1 72 ? -10.938 -0.448 -8.381 1.00 82.31 72 ILE A CA 1
ATOM 568 C C . ILE A 1 72 ? -10.999 -0.123 -9.880 1.00 82.31 72 ILE A C 1
ATOM 570 O O . ILE A 1 72 ? -10.441 -0.846 -10.703 1.00 82.31 72 ILE A O 1
ATOM 574 N N . LYS A 1 73 ? -11.636 0.999 -10.240 1.0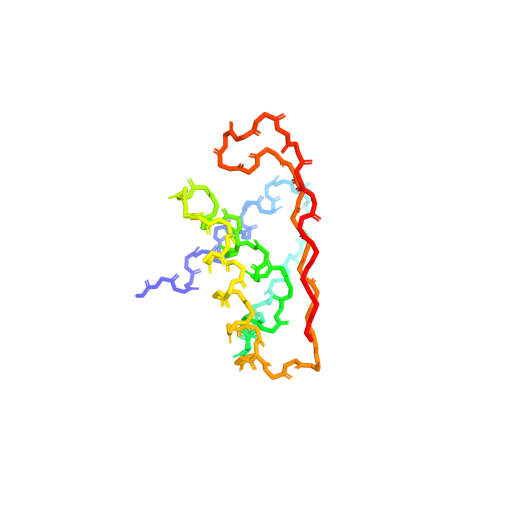0 84.44 73 LYS A N 1
ATOM 575 C CA . LYS A 1 73 ? -11.785 1.434 -11.645 1.00 84.44 73 LYS A CA 1
ATOM 576 C C . LYS A 1 73 ? -10.469 1.880 -12.295 1.00 84.44 73 LYS A C 1
ATOM 578 O O . LYS A 1 73 ? -10.340 1.803 -13.508 1.00 84.44 73 LYS A O 1
ATOM 583 N N . GLY A 1 74 ? -9.512 2.353 -11.502 1.00 83.88 74 GLY A N 1
ATOM 584 C CA . GLY A 1 74 ? -8.210 2.816 -11.974 1.00 83.88 74 GLY A CA 1
ATOM 585 C C . GLY A 1 74 ? -7.339 3.266 -10.809 1.00 83.88 74 GLY A C 1
ATOM 586 O O . GLY A 1 74 ? -7.849 3.555 -9.723 1.00 83.88 74 GLY A O 1
ATOM 587 N N . ILE A 1 75 ? -6.024 3.313 -11.021 1.00 85.94 75 ILE A N 1
ATOM 588 C CA . ILE A 1 75 ? -5.085 3.757 -9.987 1.00 85.94 75 ILE A CA 1
ATOM 589 C C . ILE A 1 75 ? -3.963 4.607 -10.564 1.00 85.94 75 ILE A C 1
ATOM 591 O O . ILE A 1 75 ? -3.350 4.298 -11.588 1.00 85.94 75 ILE A O 1
ATOM 595 N N . LYS A 1 76 ? -3.647 5.685 -9.849 1.00 86.38 76 LYS A N 1
ATOM 596 C CA . LYS A 1 76 ? -2.505 6.542 -10.141 1.00 86.38 76 LYS A CA 1
ATOM 597 C C . LYS A 1 76 ? -1.601 6.597 -8.922 1.00 86.38 76 LYS A C 1
ATOM 599 O O . LYS A 1 76 ? -1.994 7.103 -7.878 1.00 86.38 76 LYS A O 1
ATOM 604 N N . ILE A 1 77 ? -0.375 6.113 -9.091 1.00 85.62 77 ILE A N 1
ATOM 605 C CA . ILE A 1 77 ? 0.652 6.132 -8.048 1.00 85.62 77 ILE A CA 1
ATOM 606 C C . ILE A 1 77 ? 1.725 7.132 -8.471 1.00 85.62 77 ILE A C 1
ATOM 608 O O . ILE A 1 77 ? 2.228 7.089 -9.600 1.00 85.62 77 ILE A O 1
ATOM 612 N N . GLN A 1 78 ? 2.058 8.048 -7.566 1.00 85.00 78 GLN A N 1
ATOM 613 C CA . GLN A 1 78 ? 3.112 9.034 -7.757 1.00 85.00 78 GLN A CA 1
ATOM 614 C C . GLN A 1 78 ? 4.042 8.994 -6.552 1.00 85.00 78 GLN A C 1
ATOM 616 O O . GLN A 1 78 ? 3.614 9.202 -5.423 1.00 85.00 78 GLN A O 1
ATOM 621 N N . ILE A 1 79 ? 5.320 8.748 -6.815 1.00 82.69 79 ILE A N 1
ATOM 622 C CA . ILE A 1 79 ? 6.377 8.757 -5.806 1.00 82.69 79 ILE A CA 1
ATOM 623 C C . ILE A 1 79 ? 7.376 9.825 -6.244 1.00 82.69 79 ILE A C 1
ATOM 625 O O . ILE A 1 79 ? 7.689 9.929 -7.431 1.00 82.69 79 ILE A O 1
ATOM 629 N N . ALA A 1 80 ? 7.843 10.652 -5.317 1.00 79.06 80 ALA A N 1
ATOM 630 C CA . ALA A 1 80 ? 8.824 11.697 -5.585 1.00 79.06 80 ALA A CA 1
ATOM 631 C C . ALA A 1 80 ? 9.927 11.637 -4.526 1.00 79.06 80 ALA A C 1
ATOM 633 O O . ALA A 1 80 ? 9.646 11.349 -3.368 1.00 79.06 80 ALA A O 1
ATOM 634 N N . GLY A 1 81 ? 11.170 11.907 -4.925 1.00 79.19 81 GLY A N 1
ATOM 635 C CA . GLY A 1 81 ? 12.309 11.970 -4.008 1.00 79.19 81 GLY A CA 1
ATOM 636 C C . GLY A 1 81 ? 13.559 11.280 -4.546 1.00 79.19 81 GLY A C 1
ATOM 637 O O . GLY A 1 81 ? 13.647 10.943 -5.731 1.00 79.19 81 GLY A O 1
ATOM 638 N N . ARG A 1 82 ? 14.536 11.077 -3.655 1.00 75.56 82 ARG A N 1
ATOM 639 C CA . ARG A 1 82 ? 15.807 10.392 -3.936 1.00 75.56 82 ARG A CA 1
ATOM 640 C C . ARG A 1 82 ? 15.612 8.881 -3.865 1.00 75.56 82 ARG A C 1
ATOM 642 O O . ARG A 1 82 ? 15.829 8.244 -2.839 1.00 75.56 82 ARG A O 1
ATOM 649 N N . LEU A 1 83 ? 15.146 8.307 -4.963 1.00 68.81 83 LEU A N 1
ATOM 650 C CA . LEU A 1 83 ? 14.899 6.872 -5.063 1.00 68.81 83 LEU A CA 1
ATOM 651 C C . LEU A 1 83 ? 16.218 6.138 -5.35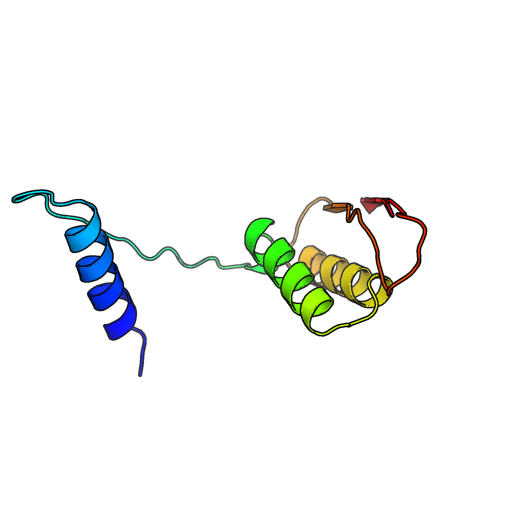8 1.00 68.81 83 LEU A C 1
ATOM 653 O O . LEU A 1 83 ? 16.961 6.542 -6.250 1.00 68.81 83 LEU A O 1
ATOM 657 N N . ASN A 1 84 ? 16.501 5.053 -4.625 1.00 63.44 84 ASN A N 1
ATOM 658 C CA . ASN A 1 84 ? 17.703 4.212 -4.775 1.00 63.44 84 ASN A CA 1
ATOM 659 C C . ASN A 1 84 ? 19.058 4.933 -4.589 1.00 63.44 84 ASN A C 1
ATOM 661 O O . ASN A 1 84 ? 20.053 4.515 -5.173 1.00 63.44 84 ASN A O 1
ATOM 665 N N . GLY A 1 85 ? 19.125 6.021 -3.815 1.00 59.53 85 GLY A N 1
ATOM 666 C CA . GLY A 1 85 ? 20.386 6.750 -3.608 1.00 59.53 85 GLY A CA 1
ATOM 667 C C . GLY A 1 85 ? 20.886 7.519 -4.837 1.00 59.53 85 GLY A C 1
ATOM 668 O O . GLY A 1 85 ? 21.971 8.089 -4.793 1.00 59.53 85 GLY A O 1
ATOM 669 N N . ALA A 1 86 ? 20.097 7.583 -5.914 1.00 54.19 86 ALA A N 1
ATOM 670 C CA . ALA A 1 86 ? 20.417 8.396 -7.075 1.00 54.19 86 ALA A CA 1
ATOM 671 C C . ALA A 1 86 ? 20.278 9.888 -6.730 1.00 54.19 86 ALA A C 1
ATOM 673 O O . ALA A 1 86 ? 19.274 10.324 -6.163 1.00 54.19 86 ALA A O 1
ATOM 674 N N . GLU A 1 87 ? 21.292 10.667 -7.100 1.00 45.03 87 GLU A N 1
ATOM 675 C CA . GLU A 1 87 ? 21.420 12.094 -6.794 1.00 45.03 87 GLU A CA 1
ATOM 676 C C . GLU A 1 87 ? 20.342 12.973 -7.453 1.00 45.03 87 GLU A C 1
ATOM 678 O O . GLU A 1 87 ? 20.079 14.086 -7.005 1.00 45.03 87 GLU A O 1
ATOM 683 N N . ILE A 1 88 ? 19.641 12.435 -8.457 1.00 46.41 88 ILE A N 1
ATOM 684 C CA . ILE A 1 88 ? 18.614 13.130 -9.234 1.00 46.41 88 ILE A CA 1
ATOM 685 C C . ILE A 1 88 ? 17.224 12.649 -8.805 1.00 46.41 88 ILE A C 1
ATOM 687 O O . ILE A 1 88 ? 16.838 11.502 -9.051 1.00 46.41 88 ILE A O 1
ATOM 691 N N . ALA A 1 89 ? 16.438 13.549 -8.212 1.00 48.97 89 ALA A N 1
ATOM 692 C CA . ALA A 1 89 ? 15.044 13.286 -7.878 1.00 48.97 89 ALA A CA 1
ATOM 693 C C . ALA A 1 89 ? 14.222 13.082 -9.161 1.00 48.97 89 ALA A C 1
ATOM 695 O O . ALA A 1 89 ? 14.033 14.003 -9.954 1.00 48.97 89 ALA A O 1
ATOM 696 N N . ARG A 1 90 ? 13.702 11.870 -9.372 1.00 58.38 90 ARG A N 1
ATOM 697 C CA . ARG A 1 90 ? 12.765 11.581 -10.468 1.00 58.38 90 ARG A CA 1
ATOM 698 C C . ARG A 1 90 ? 11.356 11.484 -9.892 1.00 58.38 90 ARG A C 1
ATOM 700 O O . ARG A 1 90 ? 11.166 10.887 -8.836 1.00 58.38 90 ARG A O 1
ATOM 707 N N . ARG A 1 91 ? 10.363 12.047 -10.592 1.00 57.59 91 ARG A N 1
ATOM 708 C CA . ARG A 1 91 ? 8.930 11.835 -10.313 1.00 57.59 91 ARG A CA 1
ATOM 709 C C . ARG A 1 91 ? 8.364 10.795 -11.285 1.00 57.59 91 ARG A C 1
ATOM 711 O O . ARG A 1 91 ? 7.762 11.176 -12.291 1.00 57.59 91 ARG A O 1
ATOM 718 N N . PRO A 1 92 ? 8.566 9.486 -11.065 1.00 57.75 92 PRO A N 1
ATOM 719 C CA . PRO A 1 92 ? 7.897 8.487 -11.877 1.00 57.75 92 PRO A CA 1
ATOM 720 C C . PRO A 1 92 ? 6.383 8.544 -11.617 1.00 57.75 92 PRO A C 1
ATOM 722 O O . PRO A 1 92 ? 5.908 8.243 -10.522 1.00 57.75 92 PRO A O 1
ATOM 725 N N . LYS A 1 93 ? 5.623 8.938 -12.641 1.00 56.00 93 LYS A N 1
ATOM 726 C CA . LYS A 1 93 ? 4.158 8.874 -12.673 1.00 56.00 93 LYS A CA 1
ATOM 727 C C . LYS A 1 93 ? 3.760 7.629 -13.458 1.00 56.00 93 LYS A C 1
ATOM 729 O O . LYS A 1 93 ? 4.189 7.464 -14.599 1.00 56.00 93 LYS A O 1
ATOM 734 N N . ARG A 1 94 ? 2.956 6.748 -12.858 1.00 60.09 94 ARG A N 1
ATOM 735 C CA . ARG A 1 94 ? 2.389 5.583 -13.553 1.00 60.09 94 ARG A CA 1
ATOM 736 C C . ARG A 1 94 ? 0.878 5.557 -13.337 1.00 60.09 94 ARG A C 1
ATOM 738 O O . ARG A 1 94 ? 0.404 5.698 -12.211 1.00 60.09 94 ARG A O 1
ATOM 745 N N . SER A 1 95 ? 0.143 5.456 -14.436 1.00 56.91 95 SER A N 1
ATOM 746 C CA . SER A 1 95 ? -1.320 5.511 -14.503 1.00 56.91 95 SER A CA 1
ATOM 747 C C . SER A 1 95 ? -1.782 4.334 -15.355 1.00 56.91 95 SER A C 1
ATOM 749 O O . SER A 1 95 ? -1.174 4.101 -16.403 1.00 56.91 95 SER A O 1
ATOM 751 N N . ILE A 1 96 ? -2.766 3.570 -14.878 1.00 53.38 96 ILE A N 1
ATOM 752 C CA . ILE A 1 96 ? -3.423 2.475 -15.610 1.00 53.38 96 ILE A CA 1
ATOM 753 C C . ILE A 1 96 ? -4.915 2.557 -15.320 1.00 53.38 96 ILE A C 1
ATOM 755 O O . ILE A 1 96 ? -5.254 2.779 -14.130 1.00 53.38 96 ILE A O 1
#

Radius of gyration: 18.77 Å; chains: 1; bounding box: 39×30×48 Å

Sequence (96 aa):
ESRGQGIEQLKLNVQNILSSGDRRLRMTLIEIAKPYGEPNILAEYIALQLESRVAFRRTMKKAIELAKKGNIKGIKIQIAGRLNGAEIARRPKRSI